Protein AF-A0A7V4KIS3-F1 (afdb_monomer_lite)

Sequence (131 aa):
MDKNICKESPFTTLFFIIGLVATISIRLIGITGLFSYILTKLLWYVGIVGFLLFFIYKFKTENERRRLINNRDIIEKIVNNEKIAYEDKEALVSVLCSLTSKKDIINYFVIFFTSGISLIIALLFDLKIIK

Radius of gyration: 20.68 Å; chains: 1; bounding box: 44×26×59 Å

Secondary structure (DSSP, 8-state):
--TTSSPPPHHHHHHHHHHHHHHHHHHHHHHHTTT-HHHHHHHHHHHHHHHHHHHHHHHHHHHHHHHHHHTTTHHHHHHTT----HHHHHHHHHHHHHHT-THHHHHHHHHHHHHHHHHHHHHHHHTTS--

Foldseek 3Di:
DDPCLLDDDVVLVVLLVLLLLLLLLVLCLLVCVLPDPVSSVVSPVSNVVSVVSSVVVVVVVVVVLVCLCVVQVLVVCVVVVHDQDPSSVSSVSNVVSVVPDCSVVVSVVSNVVSNVVSVVSSVCVVVVVDD

Structure (mmCIF, N/CA/C/O backbone):
data_AF-A0A7V4KIS3-F1
#
_entry.id   AF-A0A7V4KIS3-F1
#
loop_
_atom_site.group_PDB
_atom_site.id
_atom_site.type_symbol
_atom_site.label_atom_id
_atom_site.label_alt_id
_atom_site.label_comp_id
_atom_site.label_asym_id
_atom_site.label_entity_id
_atom_site.label_seq_id
_atom_site.pdbx_PDB_ins_code
_atom_site.Cartn_x
_atom_site.Cartn_y
_atom_site.Cartn_z
_atom_site.occupancy
_atom_site.B_iso_or_equiv
_atom_site.auth_seq_id
_atom_site.auth_comp_id
_atom_site.auth_asym_id
_atom_site.auth_atom_id
_atom_site.pdbx_PDB_model_num
ATOM 1 N N . MET A 1 1 ? 0.345 15.032 25.991 1.00 45.09 1 MET A N 1
ATOM 2 C CA . MET A 1 1 ? -0.381 13.886 25.403 1.00 45.09 1 MET A CA 1
ATOM 3 C C . MET A 1 1 ? 0.627 12.799 25.127 1.00 45.09 1 MET A C 1
ATOM 5 O O . MET A 1 1 ? 1.572 13.036 24.382 1.00 45.09 1 MET A O 1
ATOM 9 N N . ASP A 1 2 ? 0.481 11.674 25.814 1.00 38.72 2 ASP A N 1
ATOM 10 C CA . ASP A 1 2 ? 1.418 10.561 25.742 1.00 38.72 2 ASP A CA 1
ATOM 11 C C . ASP A 1 2 ? 1.410 9.964 24.324 1.00 38.72 2 ASP A C 1
ATOM 13 O O . ASP A 1 2 ? 0.359 9.584 23.806 1.00 38.72 2 ASP A O 1
ATOM 17 N N . LYS A 1 3 ? 2.570 9.933 23.660 1.00 48.81 3 LYS A N 1
ATOM 18 C CA . LYS A 1 3 ? 2.713 9.502 22.252 1.00 48.81 3 LYS A CA 1
ATOM 19 C C . LYS A 1 3 ? 2.497 7.990 22.056 1.00 48.81 3 LYS A C 1
ATOM 21 O O . LYS A 1 3 ? 2.588 7.513 20.930 1.00 48.81 3 LYS A O 1
ATOM 26 N N . ASN A 1 4 ? 2.205 7.246 23.126 1.00 58.50 4 ASN A N 1
ATOM 27 C CA . ASN A 1 4 ? 2.193 5.782 23.155 1.00 58.50 4 ASN A CA 1
ATOM 28 C C . ASN A 1 4 ? 0.804 5.119 23.115 1.00 58.50 4 ASN A C 1
ATOM 30 O O . ASN A 1 4 ? 0.736 3.893 23.147 1.00 58.50 4 ASN A O 1
ATOM 34 N N . ILE A 1 5 ? -0.298 5.876 23.026 1.00 67.12 5 ILE A N 1
ATOM 35 C CA . ILE A 1 5 ? -1.660 5.294 23.024 1.00 67.12 5 ILE A CA 1
ATOM 36 C C . ILE A 1 5 ? -1.915 4.473 21.746 1.00 67.12 5 ILE A C 1
ATOM 38 O O . ILE A 1 5 ? -2.538 3.416 21.785 1.00 67.12 5 ILE A O 1
ATOM 42 N N . CYS A 1 6 ? -1.377 4.923 20.612 1.00 73.25 6 CYS A N 1
ATOM 43 C CA . CYS A 1 6 ? -1.546 4.275 19.314 1.00 73.25 6 CYS A CA 1
ATOM 44 C C . CYS A 1 6 ? -0.305 3.448 18.955 1.00 73.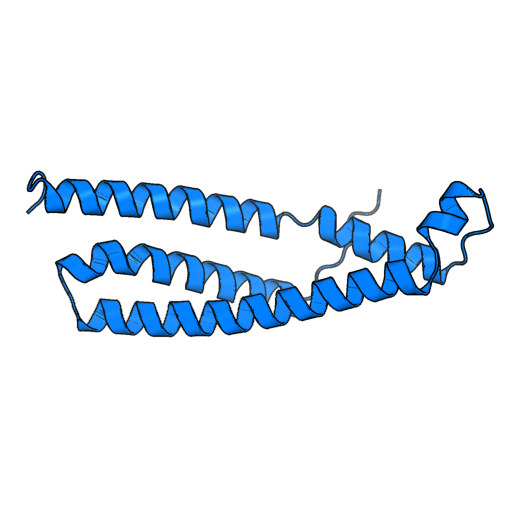25 6 CYS A C 1
ATOM 46 O O . CYS A 1 6 ? 0.469 3.820 18.072 1.00 73.25 6 CYS A O 1
ATOM 48 N N . LYS A 1 7 ? -0.072 2.340 19.669 1.00 71.69 7 LYS A N 1
ATOM 49 C CA . LYS A 1 7 ? 1.072 1.464 19.390 1.00 71.69 7 LYS A CA 1
ATOM 50 C C . LYS A 1 7 ? 0.780 0.575 18.185 1.00 71.69 7 LYS A C 1
ATOM 52 O O . LYS A 1 7 ? -0.136 -0.244 18.198 1.00 71.69 7 LYS A O 1
ATOM 57 N N . GLU A 1 8 ? 1.575 0.727 17.135 1.00 72.25 8 GLU A N 1
ATOM 58 C CA . GLU A 1 8 ? 1.425 -0.084 15.933 1.00 72.25 8 GLU A CA 1
ATOM 59 C C . GLU A 1 8 ? 2.047 -1.474 16.123 1.00 72.25 8 GLU A C 1
ATOM 61 O O . GLU A 1 8 ? 3.161 -1.623 16.627 1.00 72.25 8 GLU A O 1
ATOM 66 N N . SER A 1 9 ? 1.318 -2.505 15.696 1.00 81.25 9 SER A N 1
ATOM 67 C CA . SER A 1 9 ? 1.814 -3.881 15.683 1.00 81.25 9 SER A CA 1
ATOM 68 C C . SER A 1 9 ? 2.880 -4.073 14.592 1.00 81.25 9 SER A C 1
ATOM 70 O O . SER A 1 9 ? 2.699 -3.566 13.477 1.00 81.25 9 SER A O 1
ATOM 72 N N . PRO A 1 10 ? 3.947 -4.858 14.847 1.00 84.50 10 PRO A N 1
ATOM 73 C CA . PRO A 1 10 ? 4.947 -5.197 13.831 1.00 84.50 10 PRO A CA 1
ATOM 74 C C . PRO A 1 10 ? 4.332 -5.896 12.609 1.00 84.50 10 PRO A C 1
ATOM 76 O O . PRO A 1 10 ? 4.802 -5.700 11.488 1.00 84.50 10 PRO A O 1
ATOM 79 N N . PHE A 1 11 ? 3.231 -6.633 12.791 1.00 87.19 11 PHE A N 1
ATOM 80 C CA . PHE A 1 11 ? 2.498 -7.264 11.691 1.00 87.19 11 PHE A CA 1
ATOM 81 C C . PHE A 1 11 ? 1.911 -6.231 10.722 1.00 87.19 11 PHE A C 1
ATOM 83 O O . PHE A 1 11 ? 2.017 -6.397 9.509 1.00 87.19 11 PHE A O 1
ATOM 90 N N . THR A 1 12 ? 1.369 -5.119 11.229 1.00 87.06 12 THR A N 1
ATOM 91 C CA . THR A 1 12 ? 0.850 -4.034 10.381 1.00 87.06 12 THR A CA 1
ATOM 92 C C . THR A 1 12 ? 1.949 -3.435 9.509 1.00 87.06 12 THR A C 1
ATOM 94 O O . THR A 1 12 ? 1.713 -3.127 8.342 1.00 87.06 12 THR A O 1
ATOM 97 N N . THR A 1 13 ? 3.154 -3.272 10.055 1.00 90.00 13 THR A N 1
ATOM 98 C CA . THR A 1 13 ? 4.308 -2.755 9.309 1.00 90.00 13 THR A CA 1
ATOM 99 C C . THR A 1 13 ? 4.779 -3.740 8.244 1.00 90.00 13 THR A C 1
ATOM 101 O O . THR A 1 13 ? 5.049 -3.324 7.121 1.00 90.00 13 THR A O 1
ATOM 104 N N . LEU A 1 14 ? 4.804 -5.041 8.549 1.00 93.69 14 LEU A N 1
ATOM 105 C CA . LEU A 1 14 ? 5.151 -6.079 7.578 1.00 93.69 14 LEU A CA 1
ATOM 106 C C . LEU A 1 14 ? 4.216 -6.052 6.362 1.00 93.69 14 LEU A C 1
ATOM 108 O O . LEU A 1 14 ? 4.681 -5.926 5.231 1.00 93.69 14 LEU A O 1
ATOM 112 N N . PHE A 1 15 ? 2.900 -6.117 6.584 1.00 93.75 15 PHE A N 1
ATOM 113 C CA . PHE A 1 15 ? 1.935 -6.089 5.482 1.00 93.75 15 PHE A CA 1
ATOM 114 C C . PHE A 1 15 ? 1.984 -4.772 4.708 1.00 93.75 15 PHE A C 1
ATOM 116 O O . PHE A 1 15 ? 1.852 -4.777 3.488 1.00 93.75 15 PHE A O 1
ATOM 123 N N . PHE A 1 16 ? 2.244 -3.652 5.383 1.00 93.56 16 PHE A N 1
ATOM 124 C CA . PHE A 1 16 ? 2.448 -2.371 4.716 1.00 93.56 16 PHE A CA 1
ATOM 125 C C . PHE A 1 16 ? 3.652 -2.381 3.764 1.00 93.56 16 PHE A C 1
ATOM 127 O O . PHE A 1 16 ? 3.521 -1.948 2.622 1.00 93.56 16 PHE A O 1
ATOM 134 N N . ILE A 1 17 ? 4.795 -2.929 4.190 1.00 95.62 17 ILE A N 1
ATOM 135 C CA . ILE A 1 17 ? 5.977 -3.077 3.327 1.00 95.62 17 ILE A CA 1
ATOM 136 C C . ILE A 1 17 ? 5.656 -3.979 2.130 1.00 95.62 17 ILE A C 1
ATOM 138 O O . ILE A 1 17 ? 5.997 -3.630 1.003 1.00 95.62 17 ILE A O 1
ATOM 142 N N . ILE A 1 18 ? 4.947 -5.092 2.349 1.00 96.44 18 ILE A N 1
ATOM 143 C CA . ILE A 1 18 ? 4.492 -5.977 1.266 1.00 96.44 18 ILE A CA 1
ATOM 144 C C . ILE A 1 18 ? 3.642 -5.196 0.249 1.00 96.44 18 ILE A C 1
ATOM 146 O O . ILE A 1 18 ? 3.876 -5.301 -0.954 1.00 96.44 18 ILE A O 1
ATOM 150 N N . GLY A 1 19 ? 2.700 -4.372 0.718 1.00 96.25 19 GLY A N 1
ATOM 151 C CA . GLY A 1 19 ? 1.867 -3.524 -0.140 1.00 96.25 19 GLY A CA 1
ATOM 152 C C . GLY A 1 19 ? 2.665 -2.478 -0.928 1.00 96.25 19 GLY A C 1
ATOM 153 O O . GLY A 1 19 ? 2.377 -2.242 -2.105 1.00 96.25 19 GLY A O 1
ATOM 154 N N . LEU A 1 20 ? 3.703 -1.890 -0.324 1.00 96.81 20 LEU A N 1
ATOM 155 C CA . LEU A 1 20 ? 4.600 -0.953 -1.007 1.00 96.81 20 LEU A CA 1
ATOM 156 C C . LEU A 1 20 ? 5.422 -1.639 -2.101 1.00 96.81 20 LEU A C 1
ATOM 158 O O . LEU A 1 20 ? 5.471 -1.141 -3.226 1.00 96.81 20 LEU A O 1
ATOM 162 N N . VAL A 1 21 ? 6.024 -2.791 -1.794 1.00 97.38 21 VAL A N 1
ATOM 163 C CA . VAL A 1 21 ? 6.777 -3.584 -2.777 1.00 97.38 21 VAL A CA 1
ATOM 164 C C . VAL A 1 21 ? 5.863 -3.972 -3.934 1.00 97.38 21 VAL A C 1
ATOM 166 O O . VAL A 1 21 ? 6.204 -3.719 -5.085 1.00 97.38 21 VAL A O 1
ATOM 169 N N . ALA A 1 22 ? 4.666 -4.481 -3.637 1.00 97.38 22 ALA A N 1
ATOM 170 C CA . ALA A 1 22 ? 3.684 -4.848 -4.649 1.00 97.38 22 ALA A CA 1
ATOM 171 C C . ALA A 1 22 ? 3.295 -3.669 -5.553 1.00 97.38 22 ALA A C 1
ATOM 173 O O . ALA A 1 22 ? 3.250 -3.800 -6.779 1.00 97.38 22 ALA A O 1
ATOM 174 N N . THR A 1 23 ? 3.069 -2.498 -4.950 1.00 96.12 23 THR A N 1
ATOM 175 C CA . THR A 1 23 ? 2.761 -1.262 -5.675 1.00 96.12 23 THR A CA 1
ATOM 176 C C . THR A 1 23 ? 3.857 -0.923 -6.667 1.00 96.12 23 THR A C 1
ATOM 178 O O . THR A 1 23 ? 3.565 -0.740 -7.851 1.00 96.12 23 THR A O 1
ATOM 181 N N . ILE A 1 24 ? 5.105 -0.874 -6.202 1.00 96.50 24 ILE A N 1
ATOM 182 C CA . ILE A 1 24 ? 6.259 -0.552 -7.039 1.00 96.50 24 ILE A CA 1
ATOM 183 C C . ILE A 1 24 ? 6.404 -1.596 -8.149 1.00 96.50 24 ILE A C 1
ATOM 185 O O . ILE A 1 24 ? 6.522 -1.222 -9.314 1.00 96.50 24 ILE A O 1
ATOM 189 N N . SER A 1 25 ? 6.311 -2.890 -7.824 1.00 97.12 25 SER A N 1
ATOM 190 C CA . SER A 1 25 ? 6.431 -3.969 -8.806 1.00 97.12 25 SER A CA 1
ATOM 191 C C . SER A 1 25 ? 5.428 -3.826 -9.946 1.00 97.12 25 SER A C 1
ATOM 193 O O . SER A 1 25 ? 5.837 -3.844 -11.103 1.00 97.12 25 SER A O 1
ATOM 195 N N . ILE A 1 26 ? 4.145 -3.592 -9.645 1.00 95.81 26 ILE A N 1
ATOM 196 C CA . ILE A 1 26 ? 3.119 -3.403 -10.680 1.00 95.81 26 ILE A CA 1
ATOM 197 C C . ILE A 1 26 ? 3.400 -2.169 -11.548 1.00 95.81 26 ILE A C 1
ATOM 199 O O . ILE A 1 26 ? 3.172 -2.215 -12.753 1.00 95.81 26 ILE A O 1
ATOM 203 N N . ARG A 1 27 ? 3.921 -1.071 -10.983 1.00 94.81 27 ARG A N 1
ATOM 204 C CA . ARG A 1 27 ? 4.221 0.141 -11.772 1.00 94.81 27 ARG A CA 1
ATOM 205 C C . ARG A 1 27 ? 5.447 -0.041 -12.662 1.00 94.81 27 ARG A C 1
ATOM 207 O O . ARG A 1 27 ? 5.498 0.541 -13.743 1.00 94.81 27 ARG A O 1
ATOM 214 N N . LEU A 1 28 ? 6.397 -0.878 -12.254 1.00 95.00 28 LEU A N 1
ATOM 215 C CA . LEU A 1 28 ? 7.572 -1.214 -13.056 1.00 95.00 28 LEU A CA 1
ATOM 216 C C . LEU A 1 28 ? 7.258 -2.144 -14.240 1.00 95.00 28 LEU A C 1
ATOM 218 O O . LEU A 1 28 ? 8.057 -2.212 -15.170 1.00 95.00 28 LEU A O 1
ATOM 222 N N . ILE A 1 29 ? 6.111 -2.832 -14.264 1.00 94.56 29 ILE A N 1
ATOM 223 C CA . ILE A 1 29 ? 5.701 -3.687 -15.398 1.00 94.56 29 ILE A CA 1
ATOM 224 C C . ILE A 1 29 ? 5.625 -2.884 -16.696 1.00 94.56 29 ILE A C 1
ATOM 226 O O . ILE A 1 29 ? 6.157 -3.337 -17.705 1.00 94.56 29 ILE A O 1
ATOM 230 N N . GLY A 1 30 ? 5.027 -1.688 -16.663 1.00 86.69 30 GLY A N 1
ATOM 231 C CA . GLY A 1 30 ? 4.899 -0.832 -17.849 1.00 86.69 30 GLY A CA 1
ATOM 232 C C . GLY A 1 30 ? 6.250 -0.432 -18.447 1.00 86.69 30 GLY A C 1
ATOM 233 O O . GLY A 1 30 ? 6.391 -0.379 -19.660 1.00 86.69 30 GLY A O 1
ATOM 234 N N . ILE A 1 31 ? 7.263 -0.238 -17.598 1.00 90.19 31 ILE A N 1
ATOM 235 C CA . ILE A 1 31 ? 8.624 0.109 -18.022 1.00 90.19 31 ILE A CA 1
ATOM 236 C C . ILE A 1 31 ? 9.381 -1.140 -18.493 1.00 90.19 31 ILE A C 1
ATOM 238 O O . ILE A 1 31 ? 9.958 -1.162 -19.573 1.00 90.19 31 ILE A O 1
ATOM 242 N N . THR A 1 32 ? 9.380 -2.204 -17.690 1.00 91.81 32 THR A N 1
ATOM 243 C CA . THR A 1 32 ? 10.138 -3.432 -17.989 1.00 91.81 32 THR A CA 1
ATOM 244 C C . THR A 1 32 ? 9.600 -4.190 -19.192 1.00 91.81 32 THR A C 1
ATOM 246 O O . THR A 1 32 ? 10.375 -4.861 -19.872 1.00 91.81 32 THR A O 1
ATOM 249 N N . GLY A 1 33 ? 8.308 -4.035 -19.497 1.00 88.06 33 GLY A N 1
ATOM 250 C CA . GLY A 1 33 ? 7.684 -4.604 -20.690 1.00 88.06 33 GLY A CA 1
ATOM 251 C C . GLY A 1 33 ? 8.322 -4.122 -21.993 1.00 88.06 33 GLY A C 1
ATOM 252 O O . GLY A 1 33 ? 8.219 -4.813 -23.001 1.00 88.06 33 GLY A O 1
ATOM 253 N N . LEU A 1 34 ? 9.035 -2.992 -21.958 1.00 84.88 34 LEU A N 1
ATOM 254 C CA . LEU A 1 34 ? 9.731 -2.421 -23.109 1.00 84.88 34 LEU A CA 1
ATOM 255 C C . LEU A 1 34 ? 11.050 -3.141 -23.435 1.00 84.88 34 LEU A C 1
ATOM 257 O O . LEU A 1 34 ? 11.514 -3.055 -24.567 1.00 84.88 34 LEU A O 1
ATOM 261 N N . PHE A 1 35 ? 11.664 -3.849 -22.475 1.00 85.38 35 PHE A N 1
ATOM 262 C CA . PHE A 1 35 ? 13.010 -4.416 -22.663 1.00 85.38 35 PHE A CA 1
ATOM 263 C C . PHE A 1 35 ? 13.231 -5.837 -22.127 1.00 85.38 35 PHE A C 1
ATOM 265 O O . PHE A 1 35 ? 14.201 -6.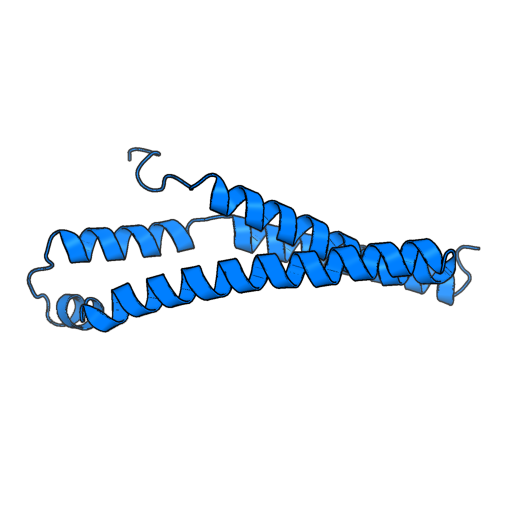477 -22.530 1.00 85.38 35 PHE A O 1
ATOM 272 N N . SER A 1 36 ? 12.394 -6.375 -21.229 1.00 92.25 36 SER A N 1
ATOM 273 C CA . SER A 1 36 ? 12.602 -7.728 -20.688 1.00 92.25 36 SER A CA 1
ATOM 274 C C . SER A 1 36 ? 11.316 -8.432 -20.263 1.00 92.25 36 SER A C 1
ATOM 276 O O . SER A 1 36 ? 10.780 -8.200 -19.181 1.00 92.25 36 SER A O 1
ATOM 278 N N . TYR A 1 37 ? 10.904 -9.419 -21.061 1.00 93.81 37 TYR A N 1
ATOM 279 C CA . TYR A 1 37 ? 9.757 -10.280 -20.756 1.00 93.81 37 TYR A CA 1
ATOM 280 C C . TYR A 1 37 ? 9.887 -11.017 -19.411 1.00 93.81 37 TYR A C 1
ATOM 282 O O . TYR A 1 37 ? 8.922 -11.120 -18.650 1.00 93.81 37 TYR A O 1
ATOM 290 N N . ILE A 1 38 ? 11.084 -11.531 -19.103 1.00 95.75 38 ILE A N 1
ATOM 291 C CA . ILE A 1 38 ? 11.334 -12.315 -17.884 1.00 95.75 38 ILE A CA 1
ATOM 292 C C . ILE A 1 38 ? 11.159 -11.432 -16.647 1.00 95.75 38 ILE A C 1
ATOM 294 O O . ILE A 1 38 ? 10.452 -11.814 -15.713 1.00 95.75 38 ILE A O 1
ATOM 298 N N . LEU A 1 39 ? 11.756 -10.235 -16.653 1.00 94.38 39 LEU A N 1
ATOM 299 C CA . LEU A 1 39 ? 11.658 -9.303 -15.532 1.00 94.38 39 LEU A CA 1
ATOM 300 C C . LEU A 1 39 ? 10.217 -8.823 -15.331 1.00 94.38 39 LEU A C 1
ATOM 302 O O . LEU A 1 39 ? 9.740 -8.790 -14.198 1.00 94.38 39 LEU A O 1
ATOM 306 N N . THR A 1 40 ? 9.497 -8.534 -16.418 1.00 96.00 40 THR A N 1
ATOM 307 C CA . THR A 1 40 ? 8.076 -8.170 -16.366 1.00 96.00 40 THR A CA 1
ATOM 308 C C . THR A 1 40 ? 7.235 -9.258 -15.707 1.00 96.00 40 THR A C 1
ATOM 310 O O . THR A 1 40 ? 6.424 -8.956 -14.832 1.00 96.00 40 THR A O 1
ATOM 313 N N . LYS A 1 41 ? 7.451 -10.533 -16.058 1.00 96.81 41 LYS A N 1
ATOM 314 C CA . LYS A 1 41 ? 6.748 -11.652 -15.414 1.00 96.81 41 LYS A CA 1
ATOM 315 C C . LYS A 1 41 ? 7.076 -11.774 -13.928 1.00 96.81 41 LYS A C 1
ATOM 317 O O . LYS A 1 41 ? 6.160 -11.960 -13.131 1.00 96.81 41 LYS A O 1
ATOM 322 N N . LEU A 1 42 ? 8.348 -11.648 -13.544 1.00 97.31 42 LEU A N 1
ATOM 323 C CA . LEU A 1 42 ? 8.752 -11.688 -12.134 1.00 97.31 42 LEU A CA 1
ATOM 324 C C . LEU A 1 42 ? 8.077 -10.572 -11.325 1.00 97.31 42 LEU A C 1
ATOM 326 O O . LEU A 1 42 ? 7.483 -10.843 -10.282 1.00 97.31 42 LEU A O 1
ATOM 330 N N . LEU A 1 43 ? 8.102 -9.338 -11.836 1.00 97.50 43 LEU A N 1
ATOM 331 C CA . LEU A 1 43 ? 7.443 -8.193 -11.205 1.00 97.50 43 LEU A CA 1
ATOM 332 C C . LEU A 1 43 ? 5.927 -8.370 -11.121 1.00 97.50 43 LEU A C 1
ATOM 334 O O . LEU A 1 43 ? 5.327 -7.991 -10.117 1.00 97.50 43 LEU A O 1
ATOM 338 N N . TRP A 1 44 ? 5.309 -8.979 -12.132 1.00 97.81 44 TRP A N 1
ATOM 339 C CA . TRP A 1 44 ? 3.888 -9.302 -12.102 1.00 97.81 44 TRP A CA 1
ATOM 340 C C . TRP A 1 44 ? 3.543 -10.285 -10.984 1.00 97.81 44 TRP A C 1
ATOM 342 O O . TRP A 1 44 ? 2.654 -9.991 -10.188 1.00 97.81 44 TRP A O 1
ATOM 352 N N . TYR A 1 45 ? 4.275 -11.394 -10.842 1.00 97.81 45 TYR A N 1
ATOM 353 C CA . TYR A 1 45 ? 4.023 -12.347 -9.755 1.00 97.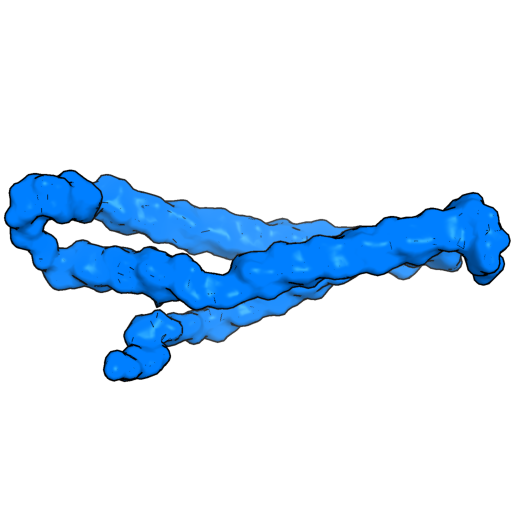81 45 TYR A CA 1
ATOM 354 C C . TYR A 1 45 ? 4.224 -11.718 -8.373 1.00 97.81 45 TYR A C 1
ATOM 356 O O . TYR A 1 45 ? 3.358 -11.856 -7.510 1.00 97.81 45 TYR A O 1
ATOM 364 N N . VAL A 1 46 ? 5.325 -10.984 -8.173 1.00 98.12 46 VAL A N 1
ATOM 365 C CA . VAL A 1 46 ? 5.593 -10.279 -6.907 1.00 98.12 46 VAL A CA 1
ATOM 366 C C . VAL A 1 46 ? 4.494 -9.257 -6.610 1.00 98.12 46 VAL A C 1
ATOM 368 O O . VAL A 1 46 ? 3.985 -9.201 -5.491 1.00 98.12 46 VAL A O 1
ATOM 371 N N . GLY A 1 47 ? 4.082 -8.491 -7.621 1.00 97.75 47 GLY A N 1
ATOM 372 C CA . GLY A 1 47 ? 3.024 -7.493 -7.520 1.00 97.75 47 GLY A CA 1
ATOM 373 C C . GLY A 1 47 ? 1.672 -8.089 -7.137 1.00 97.75 47 GLY A C 1
ATOM 374 O O . GLY A 1 47 ? 1.050 -7.645 -6.173 1.00 97.75 47 GLY A O 1
ATOM 375 N N . ILE A 1 48 ? 1.225 -9.120 -7.854 1.00 98.00 48 ILE A N 1
ATOM 376 C CA . ILE A 1 48 ? -0.074 -9.760 -7.616 1.00 98.00 48 ILE A CA 1
ATOM 377 C C . ILE A 1 48 ? -0.109 -10.460 -6.257 1.00 98.00 48 ILE A C 1
ATOM 379 O O . ILE A 1 48 ? -1.046 -10.245 -5.488 1.00 98.00 48 ILE A O 1
ATOM 383 N N . VAL A 1 49 ? 0.911 -11.258 -5.925 1.00 98.25 49 VAL A N 1
ATOM 384 C CA . VAL A 1 49 ? 0.964 -11.975 -4.640 1.00 98.25 49 VAL A CA 1
ATOM 385 C C . VAL A 1 49 ? 1.051 -10.990 -3.477 1.00 98.25 49 VAL A C 1
ATOM 387 O O . VAL A 1 49 ? 0.318 -11.126 -2.497 1.00 98.25 49 VAL A O 1
ATOM 390 N N . GLY A 1 50 ? 1.899 -9.966 -3.587 1.00 97.62 50 GLY A N 1
ATOM 391 C CA . GLY A 1 50 ? 2.027 -8.957 -2.543 1.00 97.62 50 GLY A CA 1
ATOM 392 C C . GLY A 1 50 ? 0.733 -8.166 -2.337 1.00 97.62 50 GLY A C 1
ATOM 393 O O . GLY A 1 50 ? 0.311 -7.973 -1.196 1.00 97.62 50 GLY A O 1
ATOM 394 N N . PHE A 1 51 ? 0.037 -7.783 -3.414 1.00 96.56 51 PHE A N 1
ATOM 395 C CA . PHE A 1 51 ? -1.273 -7.145 -3.291 1.00 96.56 51 PHE A CA 1
ATOM 396 C C . PHE A 1 51 ? -2.318 -8.057 -2.670 1.00 96.56 51 PHE A C 1
ATOM 398 O O . PHE A 1 51 ? -3.047 -7.601 -1.792 1.00 96.56 51 PHE A O 1
ATOM 405 N N . LEU A 1 52 ? -2.368 -9.330 -3.057 1.00 97.88 52 LEU A N 1
ATOM 406 C CA . LEU A 1 52 ? -3.294 -10.284 -2.458 1.00 97.88 52 LEU A CA 1
ATOM 407 C C . LEU A 1 52 ? -3.101 -10.353 -0.936 1.00 97.88 52 LEU A C 1
ATOM 409 O O . LEU A 1 52 ? -4.057 -10.178 -0.182 1.00 97.88 52 LEU A O 1
ATOM 413 N N . LEU A 1 53 ? -1.860 -10.532 -0.477 1.00 97.19 53 LEU A N 1
ATOM 414 C CA . LEU A 1 53 ? -1.536 -10.598 0.950 1.00 97.19 53 LEU A CA 1
ATOM 415 C C . LEU A 1 53 ? -1.870 -9.291 1.682 1.00 97.19 53 LEU A C 1
ATOM 417 O O . LEU A 1 53 ? -2.501 -9.318 2.741 1.00 97.19 53 LEU A O 1
ATOM 421 N N . PHE A 1 54 ? -1.485 -8.146 1.111 1.00 95.44 54 PHE A N 1
ATOM 422 C CA . PHE A 1 54 ? -1.768 -6.832 1.685 1.00 95.44 54 PHE A CA 1
ATOM 423 C C . PHE A 1 54 ? -3.272 -6.575 1.821 1.00 95.44 54 PHE A C 1
ATOM 425 O O . PHE A 1 54 ? -3.735 -6.181 2.894 1.00 95.44 54 PHE A O 1
ATOM 432 N N . PHE A 1 55 ? -4.047 -6.819 0.762 1.00 95.31 55 PHE A N 1
ATOM 433 C CA . PHE A 1 55 ? -5.481 -6.549 0.767 1.00 95.31 55 PHE A CA 1
ATOM 434 C C . PHE A 1 55 ? -6.264 -7.535 1.628 1.00 95.31 55 PHE A C 1
ATOM 436 O O . PHE A 1 55 ? -7.210 -7.101 2.275 1.00 95.31 55 PHE A O 1
ATOM 443 N N . ILE A 1 56 ? -5.861 -8.807 1.729 1.00 96.69 56 ILE A N 1
ATOM 444 C CA . ILE A 1 56 ? -6.471 -9.748 2.686 1.00 96.69 56 ILE A CA 1
ATOM 445 C C . ILE A 1 56 ? -6.295 -9.236 4.118 1.00 96.69 56 ILE A C 1
ATOM 447 O O . ILE A 1 56 ? -7.270 -9.147 4.870 1.00 96.69 56 ILE A O 1
ATOM 451 N N . TYR A 1 57 ? -5.070 -8.857 4.495 1.00 93.62 57 TYR A N 1
ATOM 452 C CA . TYR A 1 57 ? -4.795 -8.313 5.824 1.00 93.62 57 TYR A CA 1
ATOM 453 C C . TYR A 1 57 ? -5.589 -7.032 6.084 1.00 93.62 57 TYR A C 1
ATOM 455 O O . TYR A 1 57 ? -6.250 -6.897 7.120 1.00 93.62 57 TYR A O 1
ATOM 463 N N . LYS A 1 58 ? -5.565 -6.101 5.125 1.00 91.56 58 LYS A N 1
ATOM 464 C CA . LYS A 1 58 ? -6.266 -4.826 5.254 1.00 91.56 58 LYS A CA 1
ATOM 465 C C . LYS A 1 58 ? -7.775 -5.034 5.356 1.00 91.56 58 LYS A C 1
ATOM 467 O O . LYS A 1 58 ? -8.393 -4.479 6.257 1.00 91.56 58 LYS A O 1
ATOM 472 N N . PHE A 1 59 ? -8.350 -5.891 4.516 1.00 94.19 59 PHE A N 1
ATOM 473 C CA . PHE A 1 59 ? -9.774 -6.216 4.540 1.00 94.19 59 PHE A CA 1
ATOM 474 C C . PHE A 1 59 ? -10.200 -6.816 5.880 1.00 94.19 59 PHE A C 1
ATOM 476 O O . PHE A 1 59 ? -11.165 -6.346 6.480 1.00 94.19 59 PHE A O 1
ATOM 483 N N . LYS A 1 60 ? -9.459 -7.809 6.388 1.00 93.06 60 LYS A N 1
ATOM 484 C CA . LYS A 1 60 ? -9.751 -8.425 7.687 1.00 93.06 60 LYS A CA 1
ATOM 485 C C . LYS A 1 60 ? -9.723 -7.388 8.810 1.00 93.06 60 LYS A C 1
ATOM 487 O O . LYS A 1 60 ? -10.677 -7.300 9.578 1.00 93.06 60 LYS A O 1
ATOM 492 N N . THR A 1 61 ? -8.672 -6.572 8.858 1.00 89.44 61 THR A N 1
ATOM 493 C CA . THR A 1 61 ? -8.490 -5.576 9.921 1.00 89.44 61 THR A CA 1
ATOM 494 C C . THR A 1 61 ? -9.568 -4.483 9.875 1.00 89.44 61 THR A C 1
ATOM 496 O O . THR A 1 61 ? -10.103 -4.095 10.912 1.00 89.44 61 THR A O 1
ATOM 499 N N . GLU A 1 62 ? -9.936 -4.001 8.683 1.00 88.56 62 GLU A N 1
ATOM 500 C CA . GLU A 1 62 ? -11.039 -3.042 8.521 1.00 88.56 62 GLU A CA 1
ATOM 501 C C . GLU A 1 62 ? -12.389 -3.644 8.920 1.00 88.56 62 GLU A C 1
ATOM 503 O O . GLU A 1 62 ? -13.203 -2.986 9.567 1.00 88.56 62 GLU A O 1
ATOM 508 N N . ASN A 1 63 ? -12.638 -4.903 8.559 1.00 91.00 63 ASN A N 1
ATOM 509 C CA . ASN A 1 63 ? -13.893 -5.571 8.876 1.00 91.00 63 ASN A CA 1
ATOM 510 C C . ASN A 1 63 ? -14.038 -5.840 10.383 1.00 91.00 63 ASN A C 1
ATOM 512 O O . ASN A 1 63 ? -15.114 -5.639 10.942 1.00 91.00 63 ASN A O 1
ATOM 516 N N . GLU A 1 64 ? -12.957 -6.241 11.057 1.00 87.62 64 GLU A N 1
ATOM 517 C CA . GLU A 1 64 ? -12.925 -6.379 12.518 1.00 87.62 64 GLU A CA 1
ATOM 518 C C . GLU A 1 64 ? -13.221 -5.040 13.205 1.00 87.62 64 GLU A C 1
ATOM 520 O O . GLU A 1 64 ? -14.083 -4.982 14.080 1.00 87.62 64 GLU A O 1
ATOM 525 N N . ARG A 1 65 ? -12.607 -3.940 12.746 1.00 84.31 65 ARG A N 1
ATOM 526 C CA . ARG A 1 65 ? -12.907 -2.589 13.251 1.00 84.31 65 ARG A CA 1
ATOM 527 C C . ARG A 1 65 ? -14.366 -2.191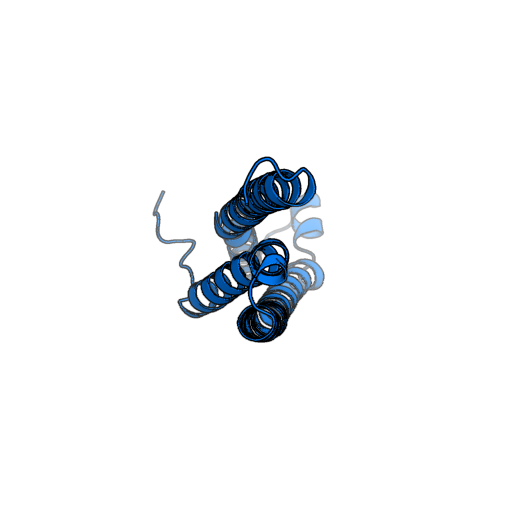 13.046 1.00 84.31 65 ARG A C 1
ATOM 529 O O . ARG A 1 65 ? -15.003 -1.719 13.982 1.00 84.31 65 ARG A O 1
ATOM 536 N N . ARG A 1 66 ? -14.915 -2.399 11.847 1.00 85.88 66 ARG A N 1
ATOM 537 C CA . ARG A 1 66 ? -16.324 -2.083 11.550 1.00 85.88 66 ARG A CA 1
ATOM 538 C C . ARG A 1 66 ? -17.280 -2.867 12.440 1.00 85.88 66 ARG A C 1
ATOM 540 O O . ARG A 1 66 ? -18.227 -2.289 12.960 1.00 85.88 66 ARG A O 1
ATOM 547 N N . ARG A 1 67 ? -17.010 -4.156 12.661 1.00 86.00 67 ARG A N 1
ATOM 548 C CA . ARG A 1 67 ? -17.792 -4.990 13.585 1.00 86.00 67 ARG A CA 1
ATOM 549 C C . ARG A 1 67 ? -17.721 -4.479 15.020 1.00 86.00 67 ARG A C 1
ATOM 551 O O . ARG A 1 67 ? -18.749 -4.448 15.681 1.00 86.00 67 ARG A O 1
ATOM 558 N N . LEU A 1 68 ? -16.549 -4.046 15.491 1.00 82.62 68 LEU A N 1
ATOM 559 C CA . LEU A 1 68 ? -16.407 -3.481 16.837 1.00 82.62 68 LEU A CA 1
ATOM 560 C C . LEU A 1 68 ? -17.249 -2.214 17.034 1.00 82.62 68 LEU A C 1
ATOM 562 O O . LEU A 1 68 ? -17.834 -2.054 18.098 1.00 82.62 68 LEU A O 1
ATOM 566 N N . ILE A 1 69 ? -17.340 -1.343 16.024 1.00 80.25 69 ILE A N 1
ATOM 567 C CA . ILE A 1 69 ? -18.171 -0.129 16.097 1.00 80.25 69 ILE A CA 1
ATOM 568 C C . ILE A 1 69 ? -19.661 -0.484 16.030 1.00 80.25 69 ILE A C 1
ATOM 570 O O . ILE A 1 69 ? -20.432 -0.030 16.872 1.00 80.25 69 ILE A O 1
ATOM 574 N N . ASN A 1 70 ? -20.055 -1.300 15.047 1.00 79.75 70 ASN A N 1
ATOM 575 C CA . ASN A 1 70 ? -21.462 -1.602 14.779 1.00 79.75 70 ASN A CA 1
ATOM 576 C C . ASN A 1 70 ? -22.103 -2.466 15.869 1.00 79.75 70 ASN A C 1
ATOM 578 O O . ASN A 1 70 ? -23.261 -2.265 16.188 1.00 79.75 70 ASN A O 1
ATOM 582 N N . ASN A 1 71 ? -21.371 -3.416 16.457 1.00 76.94 71 ASN A N 1
ATOM 583 C CA . ASN A 1 71 ? -21.945 -4.338 17.445 1.00 76.94 71 ASN A CA 1
ATOM 584 C C . ASN A 1 71 ? -22.120 -3.718 18.840 1.00 76.94 71 ASN 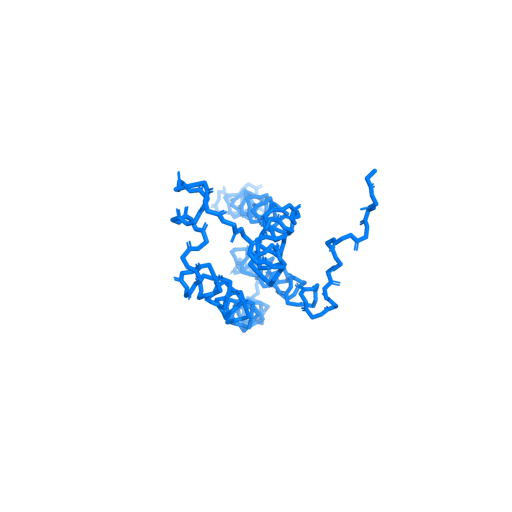A C 1
ATOM 586 O O . ASN A 1 71 ? -22.636 -4.380 19.736 1.00 76.94 71 ASN A O 1
ATOM 590 N N . ARG A 1 72 ? -21.603 -2.508 19.066 1.00 74.69 72 ARG A N 1
ATOM 591 C CA . ARG A 1 72 ? -21.587 -1.855 20.383 1.00 74.69 72 ARG A CA 1
ATOM 592 C C . ARG A 1 72 ? -22.485 -0.618 20.442 1.00 74.69 72 ARG A C 1
ATOM 594 O O . ARG A 1 72 ? -22.479 0.053 21.477 1.00 74.69 72 ARG A O 1
ATOM 601 N N . ASP A 1 73 ? -23.187 -0.304 19.347 1.00 81.19 73 ASP A N 1
ATOM 602 C CA . ASP A 1 73 ? -24.033 0.886 19.169 1.00 81.19 73 ASP A CA 1
ATOM 603 C C . ASP A 1 73 ? -23.356 2.166 19.683 1.00 81.19 73 ASP A C 1
ATOM 605 O O . ASP A 1 73 ? -23.978 3.066 20.240 1.00 81.19 73 ASP A O 1
ATOM 609 N N . ILE A 1 74 ? -22.026 2.245 19.517 1.00 82.75 74 ILE A N 1
ATOM 610 C CA . ILE A 1 74 ? -21.196 3.304 20.115 1.00 82.75 74 ILE A CA 1
ATOM 611 C C . ILE A 1 74 ? -21.648 4.670 19.597 1.00 82.75 74 ILE A C 1
ATOM 613 O O . ILE A 1 74 ? -21.669 5.644 20.343 1.00 82.75 74 ILE A O 1
ATOM 617 N N . ILE A 1 75 ? -22.030 4.727 18.320 1.00 83.44 75 ILE A N 1
ATOM 618 C CA . ILE A 1 75 ? -22.536 5.941 17.678 1.00 83.44 75 ILE A CA 1
ATOM 619 C C . ILE A 1 75 ? -23.850 6.379 18.330 1.00 83.44 75 ILE A C 1
ATOM 621 O O . ILE A 1 75 ? -23.985 7.549 18.673 1.00 83.44 75 ILE A O 1
ATOM 625 N N . GLU A 1 76 ? -24.786 5.454 18.547 1.00 86.12 76 GLU A N 1
ATOM 626 C CA . GLU A 1 76 ? -26.084 5.753 19.158 1.00 86.12 76 GLU A CA 1
ATOM 627 C C . GLU A 1 76 ? -25.922 6.206 20.612 1.00 86.12 76 GLU A C 1
AT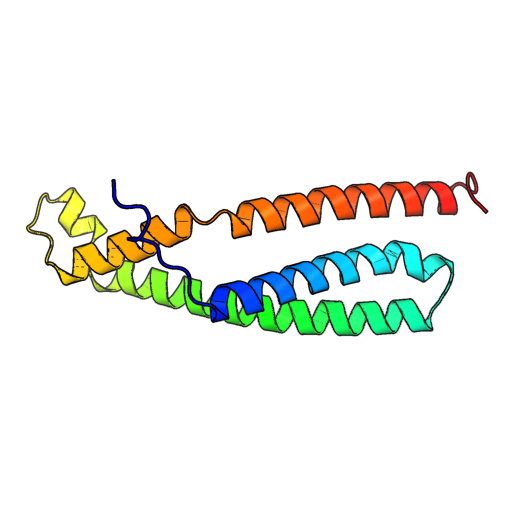OM 629 O O . GLU A 1 76 ? -26.441 7.255 20.987 1.00 86.12 76 GLU A O 1
ATOM 634 N N . LYS A 1 77 ? -25.076 5.519 21.391 1.00 86.69 77 LYS A N 1
ATOM 635 C CA . LYS A 1 77 ? -24.729 5.923 22.762 1.00 86.69 77 LYS A CA 1
ATOM 636 C C . LYS A 1 77 ? -24.131 7.328 22.829 1.00 86.69 77 LYS A C 1
ATOM 638 O O . LYS A 1 77 ? -24.445 8.084 23.743 1.00 86.69 77 LYS A O 1
ATOM 643 N N . ILE A 1 78 ? -23.268 7.695 21.874 1.00 86.44 78 ILE A N 1
ATOM 644 C CA . ILE A 1 78 ? -22.698 9.050 21.793 1.00 86.44 78 ILE A CA 1
ATOM 645 C C . ILE A 1 78 ? -23.793 10.075 21.476 1.00 86.44 78 ILE A C 1
ATOM 647 O O . ILE A 1 78 ? -23.853 11.115 22.127 1.00 86.44 78 ILE A O 1
ATOM 651 N N . VAL A 1 79 ? -24.654 9.793 20.493 1.00 89.31 79 VAL A N 1
ATOM 652 C CA . VAL A 1 79 ? -25.729 10.704 20.062 1.00 89.31 79 VAL A CA 1
ATOM 653 C C . VAL A 1 79 ? -26.760 10.924 21.173 1.00 89.31 79 VAL A C 1
ATOM 655 O O . VAL A 1 79 ? -27.162 12.060 21.411 1.00 89.31 79 VAL A O 1
ATOM 658 N N . ASN A 1 80 ? -27.129 9.868 21.897 1.00 91.56 80 ASN A N 1
ATOM 659 C CA . ASN A 1 80 ? -28.095 9.914 22.996 1.00 91.56 80 ASN A CA 1
ATOM 660 C C . ASN A 1 80 ? -27.484 10.388 24.329 1.00 91.56 80 ASN A C 1
ATOM 662 O O . ASN A 1 80 ? -28.178 10.439 25.344 1.00 91.56 80 ASN A O 1
ATOM 666 N N . ASN A 1 81 ? -26.195 10.751 24.339 1.00 85.75 81 ASN A N 1
ATOM 667 C CA . ASN A 1 81 ? -25.447 11.163 25.529 1.00 85.75 81 ASN A CA 1
ATOM 668 C C . ASN A 1 81 ? -25.476 10.106 26.658 1.00 85.75 81 ASN A C 1
ATOM 670 O O . ASN A 1 81 ? -25.492 10.426 27.850 1.00 85.75 81 ASN A O 1
ATOM 674 N N . GLU A 1 82 ? -25.497 8.831 26.270 1.00 88.25 82 GLU A N 1
ATOM 675 C CA . GLU A 1 82 ? -25.490 7.684 27.170 1.00 88.25 82 GLU A CA 1
ATOM 676 C C . GLU A 1 82 ? -24.089 7.419 27.738 1.00 88.25 82 GLU A C 1
ATOM 678 O O . GLU A 1 82 ? -23.050 7.834 27.211 1.00 88.25 82 GLU A O 1
ATOM 683 N N . LYS A 1 83 ? -24.034 6.681 28.851 1.00 86.06 83 LYS A N 1
ATOM 684 C CA . LYS A 1 83 ? -22.769 6.346 29.507 1.00 86.06 83 LYS A CA 1
ATOM 685 C C . LYS A 1 83 ? -21.971 5.348 28.660 1.00 86.06 83 LYS A C 1
ATOM 687 O O . LYS A 1 83 ? -22.309 4.172 28.588 1.00 86.06 83 LYS A O 1
ATOM 692 N N . ILE A 1 84 ? -20.850 5.801 28.100 1.00 85.81 84 ILE A N 1
ATOM 693 C CA . ILE A 1 84 ? -19.930 4.953 27.329 1.00 85.81 84 ILE A CA 1
ATOM 694 C C . ILE A 1 84 ? -19.095 4.081 28.276 1.00 85.81 84 ILE A C 1
ATOM 696 O O . ILE A 1 84 ? -18.317 4.598 29.092 1.00 85.81 84 ILE A O 1
ATOM 700 N N . ALA A 1 85 ? -19.248 2.760 28.151 1.00 86.12 85 ALA A N 1
ATOM 701 C CA . ALA A 1 85 ? -18.477 1.773 28.899 1.00 86.12 85 ALA A CA 1
ATOM 702 C C . ALA A 1 85 ? -16.978 1.854 28.563 1.00 86.12 85 ALA A C 1
ATOM 704 O O . ALA A 1 85 ? -16.580 2.358 27.512 1.00 86.12 85 ALA A O 1
ATOM 705 N N . TYR A 1 86 ? -16.126 1.356 29.460 1.00 84.81 86 TYR A N 1
ATOM 706 C CA . TYR A 1 86 ? -14.673 1.395 29.265 1.00 84.81 86 TYR A CA 1
ATOM 707 C C . TYR A 1 86 ? -14.245 0.697 27.964 1.00 84.81 86 TYR A C 1
ATOM 709 O O . TYR A 1 86 ? -13.499 1.266 27.174 1.00 84.81 86 TYR A O 1
ATOM 717 N N . GLU A 1 87 ? -14.808 -0.476 27.684 1.00 82.00 87 GLU A N 1
ATOM 718 C CA . GLU A 1 87 ? -14.503 -1.250 26.477 1.00 82.00 87 GLU A CA 1
ATOM 719 C C . GLU A 1 87 ? -14.947 -0.542 25.178 1.00 82.00 87 GLU A C 1
ATOM 721 O O . GLU A 1 87 ? -14.298 -0.669 24.140 1.00 82.00 87 GLU A O 1
ATOM 726 N N . ASP A 1 88 ? -16.036 0.238 25.223 1.00 84.44 88 ASP A N 1
ATOM 727 C CA . ASP A 1 88 ? -16.506 1.032 24.078 1.00 84.44 88 ASP A CA 1
ATOM 728 C C . ASP A 1 88 ? -15.539 2.195 23.796 1.00 84.44 88 ASP A C 1
ATOM 730 O O . ASP A 1 88 ? -15.264 2.523 22.638 1.00 84.44 88 ASP A O 1
ATOM 734 N N . LYS A 1 89 ? -14.949 2.782 24.850 1.00 85.38 89 LYS A N 1
ATOM 735 C CA . LYS A 1 89 ? -13.882 3.786 24.713 1.00 85.38 89 LYS A CA 1
ATOM 736 C C . LYS A 1 89 ? -12.623 3.183 24.100 1.00 85.38 89 LYS A C 1
ATOM 738 O O . LYS A 1 89 ? -12.024 3.818 23.237 1.00 85.38 89 LYS A O 1
ATOM 743 N N . GLU A 1 90 ? -12.228 1.975 24.498 1.00 84.62 90 GLU A N 1
ATOM 744 C CA . GLU A 1 90 ? -11.075 1.289 23.898 1.00 84.62 90 GLU A CA 1
ATOM 745 C C . GLU A 1 90 ? -11.287 1.000 22.407 1.00 84.62 90 GLU A C 1
ATOM 747 O O . GLU A 1 90 ? -10.399 1.262 21.591 1.00 84.62 90 GLU A O 1
ATOM 752 N N . ALA A 1 91 ? -12.480 0.528 22.029 1.00 83.19 91 ALA A N 1
ATOM 753 C CA . ALA A 1 91 ? -12.835 0.308 20.630 1.00 83.19 91 ALA A CA 1
ATOM 754 C C . ALA A 1 91 ? -12.762 1.611 19.814 1.00 83.19 91 ALA A C 1
ATOM 756 O O . ALA A 1 91 ? -12.171 1.635 18.731 1.00 83.19 91 ALA A O 1
ATOM 757 N N . LEU A 1 92 ? -13.291 2.712 20.357 1.00 86.31 92 LEU A N 1
ATOM 758 C CA . LEU A 1 92 ? -13.226 4.029 19.725 1.00 86.31 92 LEU A CA 1
ATOM 759 C C . LEU A 1 92 ? -11.778 4.520 19.567 1.00 86.31 92 LEU A C 1
ATOM 761 O O . LEU A 1 92 ? -11.397 4.982 18.491 1.00 86.31 92 LEU A O 1
ATOM 765 N N . VAL A 1 93 ? -10.951 4.378 20.607 1.00 87.19 93 VAL A N 1
ATOM 766 C CA . VAL A 1 93 ? -9.526 4.737 20.564 1.00 87.19 93 VAL A CA 1
ATOM 767 C C . VAL A 1 93 ? -8.793 3.927 19.496 1.00 87.19 93 VAL A C 1
ATOM 769 O O . VAL A 1 93 ? -8.049 4.509 18.712 1.00 87.19 93 VAL A O 1
ATOM 772 N N . SER A 1 94 ? -9.038 2.619 19.393 1.00 82.75 94 SER A N 1
ATOM 773 C CA . SER A 1 94 ? -8.437 1.758 18.363 1.00 82.75 94 SER A CA 1
ATOM 774 C C . SER A 1 94 ? -8.742 2.248 16.940 1.00 82.75 94 SER A C 1
ATOM 776 O O . SER A 1 94 ? -7.849 2.351 16.092 1.00 82.75 94 SER A O 1
ATOM 778 N N . VAL A 1 95 ? -9.994 2.634 16.683 1.00 85.50 95 VAL A N 1
ATOM 779 C CA . VAL A 1 95 ? -10.424 3.163 15.382 1.00 85.50 95 VAL A CA 1
ATOM 780 C C . VAL A 1 95 ? -9.775 4.520 15.102 1.00 85.50 95 VAL A C 1
ATOM 782 O O . VAL A 1 95 ? -9.192 4.708 14.033 1.00 85.50 95 VAL A O 1
ATOM 785 N N . LEU A 1 96 ? -9.791 5.446 16.061 1.00 87.88 96 LEU A N 1
ATOM 786 C CA . LEU A 1 96 ? -9.160 6.763 15.916 1.00 87.88 96 LEU A CA 1
ATOM 787 C C . LEU A 1 96 ? -7.639 6.656 15.714 1.00 87.88 96 LEU A C 1
ATOM 789 O O . LEU A 1 96 ? -7.066 7.346 14.870 1.00 87.88 96 LEU A O 1
ATOM 793 N N . CYS A 1 97 ? -6.982 5.738 16.420 1.00 85.44 97 CYS A N 1
ATOM 794 C CA . CYS A 1 97 ? -5.572 5.421 16.215 1.00 85.44 97 CYS A CA 1
ATOM 795 C C . CYS A 1 97 ? -5.295 4.898 14.800 1.00 85.44 97 CYS A C 1
ATOM 797 O O . CYS A 1 97 ? -4.270 5.232 14.213 1.00 85.44 97 CYS A O 1
ATOM 799 N N . SER A 1 98 ? -6.208 4.120 14.211 1.00 82.12 98 SER A N 1
ATOM 800 C CA . SER A 1 98 ? -6.043 3.669 12.826 1.00 82.12 98 SER A CA 1
ATOM 801 C C . SER A 1 98 ? -6.146 4.821 11.817 1.00 82.12 98 SER A C 1
ATOM 803 O O . SER A 1 98 ? -5.348 4.875 10.884 1.00 82.12 98 SER A O 1
ATOM 805 N N . LEU A 1 99 ? -7.045 5.787 12.051 1.00 83.81 99 LEU A N 1
ATOM 806 C CA . LEU A 1 99 ? -7.229 6.968 11.194 1.00 83.81 99 LEU A CA 1
ATOM 807 C C . LEU A 1 99 ? -6.052 7.950 11.257 1.00 83.81 99 LEU A C 1
ATOM 809 O O . LEU A 1 99 ? -5.800 8.673 10.298 1.00 83.81 99 LEU A O 1
ATOM 813 N N . THR A 1 100 ? -5.316 7.978 12.369 1.00 85.31 100 THR A N 1
ATOM 814 C CA . THR A 1 100 ? -4.106 8.806 12.500 1.00 85.31 100 THR A CA 1
ATOM 815 C C . THR A 1 100 ? -2.870 8.167 11.860 1.00 85.31 100 THR A C 1
ATOM 817 O O . THR A 1 100 ? -1.840 8.833 11.712 1.00 85.31 100 THR A O 1
ATOM 820 N N . SER A 1 101 ? -2.946 6.897 11.440 1.00 83.25 101 SER A N 1
ATOM 821 C CA . SER A 1 101 ? -1.826 6.221 10.786 1.00 83.25 101 SER A CA 1
ATOM 822 C C . SER A 1 101 ? -1.530 6.837 9.417 1.00 83.25 101 SER A C 1
ATOM 824 O O . SER A 1 101 ? -2.392 6.967 8.551 1.00 83.25 101 SER A O 1
ATOM 826 N N . LYS A 1 102 ? -0.258 7.165 9.180 1.00 87.50 102 LYS A N 1
ATOM 827 C CA . LYS A 1 102 ? 0.202 7.763 7.914 1.00 87.50 102 LYS A CA 1
ATOM 828 C C . LYS A 1 102 ? 0.350 6.754 6.776 1.00 87.50 102 LYS A C 1
ATOM 830 O O . LYS A 1 102 ? 0.620 7.158 5.649 1.00 87.50 102 LYS A O 1
ATOM 835 N N . LYS A 1 103 ? 0.210 5.453 7.050 1.00 88.88 103 LYS A N 1
ATOM 836 C CA . LYS A 1 103 ? 0.470 4.383 6.075 1.00 88.88 103 LYS A CA 1
ATOM 837 C C . LYS A 1 103 ? -0.366 4.527 4.809 1.00 88.88 103 LYS A C 1
ATOM 839 O O . LYS A 1 103 ? 0.165 4.380 3.715 1.00 88.88 103 LYS A O 1
ATOM 844 N N . ASP A 1 104 ? -1.636 4.888 4.948 1.00 85.88 104 ASP A N 1
ATOM 845 C CA . ASP A 1 104 ? -2.528 5.056 3.801 1.00 85.88 104 ASP A CA 1
ATOM 846 C C . ASP A 1 104 ? -2.127 6.254 2.943 1.00 85.88 104 ASP A C 1
ATOM 848 O O . ASP A 1 104 ? -2.040 6.133 1.723 1.00 85.88 104 ASP A O 1
ATOM 852 N N . ILE A 1 105 ? -1.766 7.369 3.583 1.00 90.38 105 ILE A N 1
ATOM 853 C CA . ILE A 1 105 ? -1.246 8.561 2.901 1.00 90.38 105 ILE A CA 1
ATOM 854 C C . ILE A 1 105 ? 0.043 8.223 2.143 1.00 90.38 105 ILE A C 1
ATOM 856 O O . ILE A 1 105 ? 0.180 8.583 0.975 1.00 90.38 105 ILE A O 1
ATOM 860 N N . ILE A 1 106 ? 0.970 7.496 2.775 1.00 93.12 106 ILE A N 1
ATOM 861 C CA . ILE A 1 106 ? 2.217 7.064 2.130 1.00 93.12 106 ILE A CA 1
ATOM 862 C C . ILE A 1 106 ? 1.910 6.143 0.947 1.00 93.12 106 ILE A C 1
ATOM 864 O O . ILE A 1 106 ? 2.489 6.315 -0.122 1.00 93.12 106 ILE A O 1
ATOM 868 N N . ASN A 1 107 ? 0.986 5.194 1.104 1.00 91.94 107 ASN A N 1
ATOM 869 C CA . ASN A 1 107 ? 0.605 4.289 0.027 1.00 91.94 107 ASN A CA 1
ATOM 870 C C . ASN A 1 107 ? 0.027 5.053 -1.175 1.00 91.94 107 ASN A C 1
ATOM 872 O O . ASN A 1 107 ? 0.440 4.815 -2.308 1.00 91.94 107 ASN A O 1
ATOM 876 N N . TYR A 1 108 ? -0.870 6.017 -0.943 1.00 92.25 108 TYR A N 1
ATOM 877 C CA . TYR A 1 108 ? -1.416 6.863 -2.009 1.00 92.25 108 TYR A CA 1
ATOM 878 C C . TYR A 1 108 ? -0.340 7.708 -2.683 1.00 92.25 108 TYR A C 1
ATOM 880 O O . TYR A 1 108 ? -0.312 7.789 -3.910 1.00 92.25 108 TYR A O 1
ATOM 888 N N . PHE A 1 109 ? 0.577 8.279 -1.902 1.00 96.31 109 PHE A N 1
ATOM 889 C CA . PHE A 1 109 ? 1.702 9.038 -2.434 1.00 96.31 109 PHE A CA 1
ATOM 890 C C . PHE A 1 109 ? 2.600 8.174 -3.329 1.00 96.31 109 PHE A C 1
ATOM 892 O O . PHE A 1 109 ? 2.902 8.566 -4.454 1.00 96.31 109 PHE A O 1
ATOM 899 N N . VAL A 1 110 ? 2.974 6.974 -2.871 1.00 95.56 110 VAL A N 1
ATOM 900 C CA . VAL A 1 110 ? 3.803 6.042 -3.647 1.00 95.56 110 VAL A CA 1
ATOM 901 C C . VAL A 1 110 ? 3.085 5.624 -4.923 1.00 95.56 110 VAL A C 1
ATOM 903 O O . VAL A 1 110 ? 3.694 5.679 -5.988 1.00 95.56 110 VAL A O 1
ATOM 906 N N . ILE A 1 111 ? 1.797 5.270 -4.857 1.00 94.25 111 ILE A N 1
ATOM 907 C CA . ILE A 1 111 ? 1.000 4.950 -6.048 1.00 94.25 111 ILE A CA 1
ATOM 908 C C . ILE A 1 111 ? 1.023 6.116 -7.034 1.00 94.25 111 ILE A C 1
ATOM 910 O O . ILE A 1 111 ? 1.365 5.907 -8.195 1.00 94.25 111 ILE A O 1
ATOM 914 N N . PHE A 1 112 ? 0.673 7.324 -6.593 1.00 96.88 112 PHE A N 1
ATOM 915 C CA . PHE A 1 112 ? 0.586 8.498 -7.456 1.00 96.88 112 PHE A CA 1
ATOM 916 C C . PHE A 1 112 ? 1.930 8.798 -8.128 1.00 96.88 112 PHE A C 1
ATOM 918 O O . PHE A 1 112 ? 2.018 8.853 -9.354 1.00 96.88 112 PHE A O 1
ATOM 925 N N . PHE A 1 113 ? 2.994 8.903 -7.331 1.00 97.00 113 PHE A N 1
ATOM 926 C CA . PHE A 1 113 ? 4.317 9.279 -7.818 1.00 97.00 113 PHE A CA 1
ATOM 927 C C . PHE A 1 113 ? 4.920 8.213 -8.742 1.00 97.00 113 PHE A C 1
ATOM 929 O O . PHE A 1 113 ? 5.378 8.529 -9.839 1.00 97.00 113 PHE A O 1
ATOM 936 N N . THR A 1 114 ? 4.865 6.933 -8.353 1.00 95.06 114 THR A N 1
ATOM 937 C CA . THR A 1 114 ? 5.400 5.840 -9.187 1.00 95.06 114 THR A CA 1
ATOM 938 C C . THR A 1 114 ? 4.593 5.637 -10.465 1.00 95.06 114 THR A C 1
ATOM 940 O O . THR A 1 114 ? 5.173 5.294 -11.492 1.00 95.06 114 THR A O 1
ATOM 943 N N . SER A 1 115 ? 3.280 5.886 -10.443 1.00 95.44 115 SER A N 1
ATOM 944 C CA . SER A 1 115 ? 2.452 5.823 -11.654 1.00 95.44 115 SER A CA 1
ATOM 945 C C . SER A 1 115 ? 2.777 6.978 -12.602 1.00 95.44 115 SER A C 1
ATOM 947 O O . SER A 1 115 ? 2.898 6.747 -13.800 1.00 95.44 115 SER A O 1
ATOM 949 N N . GLY A 1 116 ? 2.993 8.192 -12.079 1.00 96.12 116 GLY A N 1
ATOM 950 C CA . GLY A 1 116 ? 3.437 9.337 -12.878 1.00 96.12 116 GLY A CA 1
ATOM 951 C C . GLY A 1 116 ? 4.785 9.084 -13.556 1.00 96.12 116 GLY A C 1
ATOM 952 O O . GLY A 1 116 ? 4.903 9.258 -14.766 1.00 96.12 116 GLY A O 1
ATOM 953 N N . ILE A 1 117 ? 5.775 8.590 -12.805 1.00 95.56 117 ILE A N 1
ATOM 954 C CA . ILE A 1 117 ? 7.084 8.208 -13.362 1.00 95.56 117 ILE A CA 1
ATOM 955 C C . ILE A 1 117 ? 6.933 7.121 -14.426 1.00 95.56 117 ILE A C 1
ATOM 957 O O . ILE A 1 117 ? 7.500 7.245 -15.509 1.00 95.56 117 ILE A O 1
ATOM 961 N N . SER A 1 118 ? 6.168 6.068 -14.128 1.00 93.81 118 SER A N 1
ATOM 962 C CA . SER A 1 118 ? 5.953 4.953 -15.053 1.00 93.81 118 SER A CA 1
ATOM 963 C C . SER A 1 118 ? 5.343 5.421 -16.371 1.00 93.81 118 SER A C 1
ATOM 965 O O . SER A 1 118 ? 5.859 5.087 -17.435 1.00 93.81 118 SER A O 1
ATOM 967 N N . LEU A 1 119 ? 4.323 6.280 -16.301 1.00 94.06 119 LEU A N 1
ATOM 968 C CA . LEU A 1 119 ? 3.688 6.861 -17.476 1.00 94.06 119 LEU A CA 1
ATOM 969 C C . LEU A 1 119 ? 4.658 7.724 -18.291 1.00 94.06 119 LEU A C 1
ATOM 971 O O . LEU A 1 119 ? 4.729 7.565 -19.505 1.00 94.06 119 LEU A O 1
ATOM 975 N N . ILE A 1 120 ? 5.412 8.617 -17.643 1.00 94.88 120 ILE A N 1
ATOM 976 C CA . ILE A 1 120 ? 6.375 9.488 -18.335 1.00 94.88 120 ILE A CA 1
ATOM 977 C C . ILE A 1 120 ? 7.422 8.644 -19.063 1.00 94.88 120 ILE A C 1
ATOM 979 O O . ILE A 1 120 ? 7.667 8.872 -20.243 1.00 94.88 120 ILE A O 1
ATOM 983 N N . ILE A 1 121 ? 8.017 7.657 -18.387 1.00 93.00 121 ILE A N 1
ATOM 984 C CA . ILE A 1 121 ? 9.034 6.792 -18.997 1.00 93.00 121 ILE A CA 1
ATOM 985 C C . ILE A 1 121 ? 8.437 6.023 -20.178 1.00 93.00 121 ILE A C 1
ATOM 987 O O . ILE A 1 121 ? 9.023 6.047 -21.257 1.00 93.00 121 ILE A O 1
ATOM 991 N N . ALA A 1 122 ? 7.271 5.397 -20.003 1.00 89.94 122 ALA A N 1
ATOM 992 C CA . ALA A 1 122 ? 6.609 4.660 -21.076 1.00 89.94 122 ALA A CA 1
ATOM 993 C C . ALA A 1 122 ? 6.353 5.547 -22.306 1.00 89.94 122 ALA A C 1
ATOM 995 O O . ALA A 1 122 ? 6.726 5.178 -23.414 1.00 89.94 122 ALA A O 1
ATOM 996 N N . LEU A 1 123 ? 5.834 6.765 -22.107 1.00 91.44 123 LEU A N 1
ATOM 997 C CA . LEU A 1 123 ? 5.598 7.715 -23.197 1.00 91.44 123 LEU A CA 1
ATOM 998 C C . LEU A 1 123 ? 6.885 8.138 -23.911 1.00 91.44 123 LEU A C 1
ATOM 1000 O O . LEU A 1 123 ? 6.893 8.252 -25.133 1.00 91.44 123 LEU A O 1
ATOM 1004 N N . LEU A 1 124 ? 7.978 8.376 -23.181 1.00 92.06 124 LEU A N 1
ATOM 1005 C CA . LEU A 1 124 ? 9.258 8.752 -23.791 1.00 92.06 124 LEU A CA 1
ATOM 1006 C C . LEU A 1 124 ? 9.821 7.638 -24.688 1.00 92.06 124 LEU A C 1
ATOM 1008 O O . LEU A 1 124 ? 10.410 7.941 -25.728 1.00 92.06 124 LEU A O 1
ATOM 1012 N N . PHE A 1 125 ? 9.617 6.374 -24.309 1.00 88.69 125 PHE A N 1
ATOM 1013 C CA . PHE A 1 125 ? 9.969 5.215 -25.132 1.00 88.69 125 PHE A CA 1
ATOM 1014 C C . PHE A 1 125 ? 9.029 5.050 -26.332 1.00 88.69 125 PHE A C 1
ATOM 1016 O O . PHE A 1 125 ? 9.502 4.920 -27.461 1.00 88.69 125 PHE A O 1
ATOM 1023 N N . ASP A 1 126 ? 7.712 5.119 -26.122 1.00 87.00 126 ASP A N 1
ATOM 1024 C CA . ASP A 1 126 ? 6.716 4.956 -27.190 1.00 87.00 126 ASP A CA 1
ATOM 1025 C C . ASP A 1 126 ? 6.843 6.047 -28.268 1.00 87.00 126 ASP A C 1
ATOM 1027 O O . ASP A 1 126 ? 6.728 5.776 -29.466 1.00 87.00 126 ASP A O 1
ATOM 1031 N N . LEU A 1 127 ? 7.161 7.281 -27.860 1.00 91.12 127 LEU A N 1
ATOM 1032 C CA . LEU A 1 127 ? 7.428 8.407 -28.759 1.00 91.12 127 LEU A CA 1
ATOM 1033 C C . LEU A 1 127 ? 8.843 8.385 -29.364 1.00 91.12 127 LEU A C 1
ATOM 1035 O O . LEU A 1 127 ? 9.188 9.291 -30.123 1.00 91.12 127 LEU A O 1
ATOM 1039 N N . LYS A 1 128 ? 9.664 7.372 -29.050 1.00 85.06 128 LYS A N 1
ATOM 1040 C CA . LYS A 1 128 ? 11.061 7.219 -29.502 1.00 85.06 128 LYS A CA 1
ATOM 1041 C C . LYS A 1 128 ? 11.961 8.415 -29.164 1.00 85.06 128 LYS A C 1
ATOM 1043 O O . LYS A 1 128 ? 12.954 8.659 -29.850 1.00 85.06 128 LYS A O 1
ATOM 1048 N N . ILE A 1 129 ? 11.615 9.164 -28.117 1.00 84.19 129 ILE A N 1
ATOM 1049 C CA . ILE A 1 129 ? 12.453 10.245 -27.577 1.00 84.19 129 ILE A CA 1
ATOM 1050 C C . ILE A 1 129 ? 13.678 9.632 -26.890 1.00 84.19 129 ILE A C 1
ATOM 1052 O O . ILE A 1 129 ? 14.781 10.170 -26.970 1.00 84.19 129 ILE A O 1
ATOM 1056 N N . ILE A 1 130 ? 13.480 8.480 -26.248 1.00 76.50 130 ILE A N 1
ATOM 1057 C CA . ILE A 1 130 ? 14.524 7.633 -25.674 1.00 76.50 130 ILE A CA 1
ATOM 1058 C C . ILE A 1 130 ? 14.536 6.314 -26.459 1.00 76.50 130 ILE A C 1
ATOM 1060 O O . ILE A 1 130 ? 13.492 5.868 -26.936 1.00 76.50 130 ILE A O 1
ATOM 1064 N N . LYS A 1 131 ? 15.728 5.743 -26.650 1.00 66.38 131 LYS A N 1
ATOM 1065 C CA . LYS A 1 131 ? 15.963 4.541 -27.457 1.00 66.38 131 LYS A CA 1
ATOM 1066 C C . LYS A 1 131 ? 16.155 3.307 -26.587 1.00 66.38 131 LYS A C 1
ATOM 1068 O O . LYS A 1 131 ? 16.837 3.443 -25.548 1.00 66.38 131 LYS A O 1
#

pLDDT: mean 88.28, std 9.92, range [38.72, 98.25]